Protein AF-A0A382HET6-F1 (afdb_monomer)

Foldseek 3Di:
DDVVVVVVVVVVVVVVPPPPPVPPPPPPPPPPPDPPDDCLLVVQQPADDDDPADAPPVGHGDAAEDEQAADADPVPAADPDDDHHPDDGPVSVVVQVSCCRHNPNRHYDYHYRNCVVVVVVVVVVVVVVCVVVVVPPD

Organism: NCBI:txid408172

Mean predic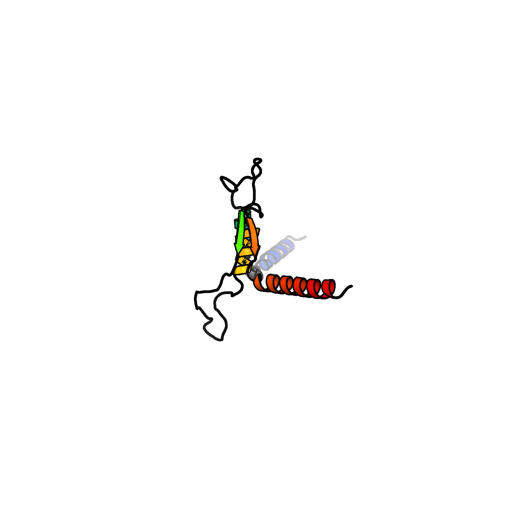ted aligned error: 14.79 Å

InterPro domains:
  IPR005534 Curli production assembly/transport component CsgG [PF03783] (49-132)

Sequence (138 aa):
MKMEYLAIALLSCLVGACSMNPKAELIQEYDMPFVQGTPTKTLLQEMPDLINTPTDGEGNPVKITVAVYKFPDVTGQRKQVGLSTAVSQGADVWVIQALMAVGKGSWFTVVERASLDNIVKERQLIRSTRAQYDATEP

Radius of gyration: 34.93 Å; Cα contacts (8 Å, |Δi|>4): 98; chains: 1; bounding box: 99×59×74 Å

pLDDT: mean 81.23, std 13.05, range [45.94, 95.5]

Structure (mmCIF, N/CA/C/O backbone):
data_AF-A0A382HET6-F1
#
_entry.id   AF-A0A382HET6-F1
#
loop_
_atom_site.group_PDB
_atom_site.id
_atom_site.type_symbol
_atom_site.label_atom_id
_atom_site.label_alt_id
_atom_site.label_comp_id
_atom_site.label_asym_id
_atom_site.label_entity_id
_atom_site.label_seq_id
_atom_site.pdbx_PDB_ins_code
_atom_site.Cartn_x
_atom_site.Cartn_y
_atom_site.Cartn_z
_atom_site.occupancy
_atom_site.B_iso_or_equiv
_atom_site.auth_seq_id
_atom_site.auth_comp_id
_atom_site.auth_asym_id
_atom_site.auth_atom_id
_atom_site.pdbx_PDB_model_num
ATOM 1 N N . MET A 1 1 ? 72.290 37.963 -27.617 1.00 56.44 1 MET A N 1
ATOM 2 C CA . MET A 1 1 ? 72.447 36.549 -27.205 1.00 56.44 1 MET A CA 1
ATOM 3 C C . MET A 1 1 ? 72.715 35.733 -28.460 1.00 56.44 1 MET A C 1
ATOM 5 O O . MET A 1 1 ? 71.984 35.910 -29.424 1.00 56.44 1 MET A O 1
ATOM 9 N N . LYS A 1 2 ? 73.822 34.979 -28.516 1.00 67.25 2 LYS A N 1
ATOM 10 C CA . LYS A 1 2 ? 74.281 34.291 -29.741 1.00 67.25 2 LYS A CA 1
ATOM 11 C C . LYS A 1 2 ? 73.245 33.244 -30.188 1.00 67.25 2 LYS A C 1
ATOM 13 O O . LYS A 1 2 ? 72.728 32.531 -29.333 1.00 67.25 2 LYS A O 1
ATOM 18 N N . MET A 1 3 ? 72.974 33.154 -31.498 1.00 72.38 3 MET A N 1
ATOM 19 C CA . MET A 1 3 ? 71.987 32.237 -32.114 1.00 72.38 3 MET A CA 1
ATOM 20 C C . MET A 1 3 ? 72.139 30.769 -31.682 1.00 72.38 3 MET A C 1
ATOM 22 O O . MET A 1 3 ? 71.165 30.024 -31.679 1.00 72.38 3 MET A O 1
ATOM 26 N N . GLU A 1 4 ? 73.327 30.364 -31.240 1.00 69.75 4 GLU A N 1
ATOM 27 C CA . GLU A 1 4 ? 73.591 29.004 -30.763 1.00 69.75 4 GLU A CA 1
ATOM 28 C C . GLU A 1 4 ? 72.895 28.677 -29.436 1.00 69.75 4 GLU A C 1
ATOM 30 O O . GLU A 1 4 ? 72.414 27.564 -29.253 1.00 69.75 4 GLU A O 1
ATOM 35 N N . TYR A 1 5 ? 72.721 29.655 -28.541 1.00 79.12 5 TYR A N 1
ATOM 36 C CA . TYR A 1 5 ? 71.950 29.447 -27.309 1.00 79.12 5 TYR A CA 1
ATOM 37 C C . TYR A 1 5 ? 70.451 29.307 -27.586 1.00 79.12 5 TYR A C 1
ATOM 39 O O . TYR A 1 5 ? 69.748 28.617 -26.852 1.00 79.12 5 TYR A O 1
ATOM 47 N N . LEU A 1 6 ? 69.97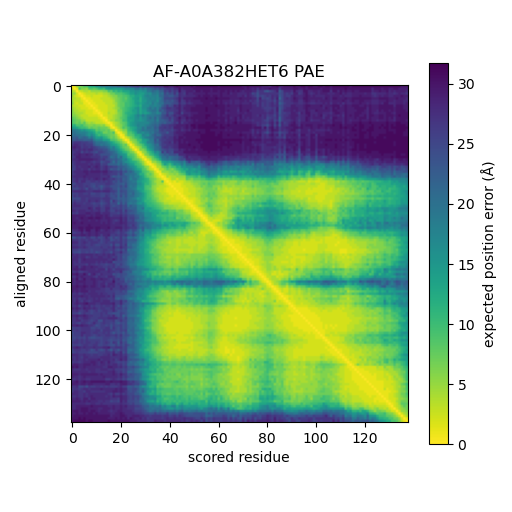1 29.928 -28.667 1.00 77.12 6 LEU A N 1
ATOM 48 C CA . LEU A 1 6 ? 68.581 29.830 -29.099 1.00 77.12 6 LEU A CA 1
ATOM 49 C C . LEU A 1 6 ? 68.306 28.454 -29.723 1.00 77.12 6 LEU A C 1
ATOM 51 O O . LEU A 1 6 ? 67.275 27.857 -29.437 1.00 77.12 6 LEU A O 1
ATOM 55 N N . ALA A 1 7 ? 69.266 27.901 -30.473 1.00 78.12 7 ALA A N 1
ATOM 56 C CA . ALA A 1 7 ? 69.195 26.535 -30.993 1.00 78.12 7 ALA A CA 1
ATOM 57 C C . ALA A 1 7 ? 69.233 25.475 -29.875 1.00 78.12 7 ALA A C 1
ATOM 59 O O . ALA A 1 7 ? 68.446 24.531 -29.898 1.00 78.12 7 ALA A O 1
ATOM 60 N N . ILE A 1 8 ? 70.088 25.655 -28.861 1.00 80.62 8 ILE A N 1
ATOM 61 C CA . ILE A 1 8 ? 70.180 24.739 -27.710 1.00 80.62 8 ILE A CA 1
ATOM 62 C C . ILE A 1 8 ? 68.895 24.776 -26.863 1.00 80.62 8 ILE A C 1
ATOM 64 O O . ILE A 1 8 ? 68.417 23.727 -26.434 1.00 80.62 8 ILE A O 1
ATOM 68 N N . ALA A 1 9 ? 68.295 25.956 -26.669 1.00 80.25 9 ALA A N 1
ATOM 69 C CA . ALA A 1 9 ? 67.025 26.102 -25.952 1.00 80.25 9 ALA A CA 1
ATOM 70 C C . ALA A 1 9 ? 65.830 25.488 -26.707 1.00 80.25 9 ALA A C 1
ATOM 72 O O . ALA A 1 9 ? 64.895 24.982 -26.094 1.00 80.25 9 ALA A O 1
ATOM 73 N N . LEU A 1 10 ? 65.857 25.507 -28.041 1.00 77.81 10 LEU A N 1
ATOM 74 C CA . LEU A 1 10 ? 64.794 24.935 -28.871 1.00 77.81 10 LEU A CA 1
ATOM 75 C C . LEU A 1 10 ? 64.925 23.404 -28.968 1.00 77.81 10 LEU A C 1
ATOM 77 O O . LEU A 1 10 ? 63.924 22.690 -28.923 1.00 77.81 10 LEU A O 1
ATOM 81 N N . LEU A 1 11 ? 66.160 22.890 -28.997 1.00 77.25 11 LEU A N 1
ATOM 82 C CA . LEU A 1 11 ? 66.457 21.456 -28.968 1.00 77.25 11 LEU A CA 1
ATOM 83 C C . LEU A 1 11 ? 66.088 20.811 -27.621 1.00 77.25 11 LEU A C 1
ATOM 85 O O . LEU A 1 11 ? 65.538 19.711 -27.608 1.00 77.25 11 LEU A O 1
ATOM 89 N N . SER A 1 12 ? 66.326 21.490 -26.492 1.00 74.88 12 SER A N 1
ATOM 90 C CA . SER A 1 12 ? 65.920 20.974 -25.174 1.00 74.88 12 SER A CA 1
ATOM 91 C C . SER A 1 12 ? 64.396 20.904 -25.020 1.00 74.88 12 SER A C 1
ATOM 93 O O . SER A 1 12 ? 63.881 19.975 -24.399 1.00 74.88 12 SER A O 1
ATOM 95 N N . CYS A 1 13 ? 63.670 21.828 -25.655 1.00 70.25 13 CYS A N 1
ATOM 96 C CA . CYS A 1 13 ? 62.208 21.847 -25.672 1.00 70.25 13 CYS A CA 1
ATOM 97 C C . CYS A 1 13 ? 61.619 20.698 -26.517 1.00 70.25 13 CYS A C 1
ATOM 99 O O . CYS A 1 13 ? 60.606 20.108 -26.150 1.00 70.25 13 CYS A O 1
ATOM 101 N N . LEU A 1 14 ? 62.288 20.322 -27.614 1.00 70.50 14 LEU A N 1
ATOM 102 C CA . LEU A 1 14 ? 61.867 19.221 -28.492 1.00 70.50 14 LEU A CA 1
ATOM 103 C C . LEU A 1 14 ? 62.097 17.829 -27.881 1.00 70.50 14 LEU A C 1
ATOM 105 O O . LEU A 1 14 ? 61.288 16.931 -28.099 1.00 70.50 14 LEU A O 1
ATOM 109 N N . VAL A 1 15 ? 63.160 17.635 -27.093 1.00 69.44 15 VAL A N 1
ATOM 110 C CA . VAL A 1 15 ? 63.453 16.333 -26.456 1.00 69.44 15 VAL A CA 1
ATOM 111 C C . VAL A 1 15 ? 62.583 16.089 -25.208 1.00 69.44 15 VAL A C 1
ATOM 113 O O . VAL A 1 15 ? 62.285 14.942 -24.884 1.00 69.44 15 VAL A O 1
ATOM 116 N N . GLY A 1 16 ? 62.095 17.147 -24.547 1.00 64.81 16 GLY A N 1
ATOM 117 C CA . GLY A 1 16 ? 61.173 17.049 -23.404 1.00 64.81 16 GLY A CA 1
ATOM 118 C C . GLY A 1 16 ? 59.726 16.668 -23.755 1.00 64.81 16 GLY A C 1
ATOM 119 O O . GLY A 1 16 ? 58.939 16.383 -22.856 1.00 64.81 16 GLY A O 1
ATOM 120 N N . ALA A 1 17 ? 59.358 16.638 -25.040 1.00 59.69 17 ALA A N 1
ATOM 121 C CA . ALA A 1 17 ? 57.977 16.417 -25.482 1.00 59.69 17 ALA A CA 1
ATOM 122 C C . ALA A 1 17 ? 57.560 14.932 -25.589 1.00 59.69 17 ALA A C 1
ATOM 124 O O . ALA A 1 17 ? 56.388 14.638 -25.820 1.00 59.69 17 ALA A O 1
ATOM 125 N N . CYS A 1 18 ? 58.479 13.979 -25.393 1.00 61.28 18 CYS A N 1
ATOM 126 C CA . CYS A 1 18 ? 58.219 12.543 -25.583 1.00 61.28 18 CYS A CA 1
ATOM 127 C C . CYS A 1 18 ? 57.825 11.765 -24.310 1.00 61.28 18 CYS A C 1
ATOM 129 O O . CYS A 1 18 ? 57.947 10.542 -24.293 1.00 61.28 18 CYS A O 1
ATOM 131 N N . SER A 1 19 ? 57.324 12.414 -23.251 1.00 52.72 19 SER A N 1
ATOM 132 C CA . SER A 1 19 ? 56.769 11.703 -22.081 1.00 52.72 19 SER A CA 1
ATOM 133 C C . SER A 1 19 ? 55.306 12.039 -21.777 1.00 52.72 19 SER A C 1
ATOM 135 O O . SER A 1 19 ? 54.901 12.062 -20.614 1.00 52.72 19 SER A O 1
ATOM 137 N N . MET A 1 20 ? 54.482 12.258 -22.804 1.00 56.91 20 MET A N 1
ATOM 138 C CA . MET A 1 20 ? 53.040 12.061 -22.651 1.00 56.91 20 MET A CA 1
ATOM 139 C C . MET A 1 20 ? 52.770 10.554 -22.706 1.00 56.91 20 MET A C 1
ATOM 141 O O . MET A 1 20 ? 52.769 9.954 -23.776 1.00 56.91 20 MET A O 1
ATOM 145 N N . ASN A 1 21 ? 52.563 9.932 -21.546 1.00 56.50 21 ASN A N 1
ATOM 146 C CA . ASN A 1 21 ? 51.885 8.641 -21.466 1.00 56.50 21 ASN A CA 1
ATOM 147 C C . ASN A 1 21 ? 50.375 8.912 -21.577 1.00 56.50 21 ASN A C 1
ATOM 149 O O . ASN A 1 21 ? 49.802 9.413 -20.608 1.00 56.50 21 ASN A O 1
ATOM 153 N N . PRO A 1 22 ? 49.682 8.573 -22.680 1.00 54.50 22 PRO A N 1
ATOM 154 C CA . PRO A 1 22 ? 48.225 8.694 -22.763 1.00 54.50 22 PRO A CA 1
ATOM 155 C C . PRO A 1 22 ? 47.527 7.533 -22.027 1.00 54.50 22 PRO A C 1
ATOM 157 O O . PRO A 1 22 ? 46.670 6.851 -22.580 1.00 54.50 22 PRO A O 1
ATOM 160 N N . LYS A 1 23 ? 47.938 7.238 -20.786 1.00 45.94 23 LYS A N 1
ATOM 161 C CA . LYS A 1 23 ? 47.363 6.161 -19.958 1.00 45.94 23 LYS A CA 1
ATOM 162 C C . LYS A 1 23 ? 47.141 6.563 -18.498 1.00 45.94 23 LYS A C 1
ATOM 164 O O . LYS A 1 23 ? 47.199 5.720 -17.611 1.00 45.94 23 LYS A O 1
ATOM 169 N N . ALA A 1 24 ? 46.852 7.836 -18.248 1.00 47.91 24 ALA A N 1
ATOM 170 C CA . ALA A 1 24 ? 46.350 8.296 -16.950 1.00 47.91 24 ALA A CA 1
ATOM 171 C C . ALA A 1 24 ? 44.877 8.748 -17.003 1.00 47.91 24 ALA A C 1
ATOM 173 O O . ALA A 1 24 ? 44.414 9.411 -16.087 1.00 47.91 24 ALA A O 1
ATOM 174 N N . GLU A 1 25 ? 44.133 8.363 -18.046 1.00 49.22 25 GLU A N 1
ATOM 175 C CA . GLU A 1 25 ? 42.682 8.600 -18.168 1.00 49.22 25 GLU A CA 1
ATOM 176 C C . GLU A 1 25 ? 41.917 7.282 -18.402 1.00 49.22 25 GLU A C 1
ATOM 178 O O . GLU A 1 25 ? 40.900 7.222 -19.078 1.00 49.22 25 GLU A O 1
ATOM 183 N N . LEU A 1 26 ? 42.442 6.180 -17.855 1.00 46.06 26 LEU A N 1
ATOM 184 C CA . LEU A 1 26 ? 41.721 4.908 -17.723 1.00 46.06 26 LEU A CA 1
ATOM 185 C C . LEU A 1 26 ? 41.571 4.505 -16.253 1.00 46.06 26 LEU A C 1
ATOM 187 O O . LEU A 1 26 ? 41.433 3.325 -15.940 1.00 46.06 26 LEU A O 1
ATOM 191 N N . ILE A 1 27 ? 41.548 5.477 -15.337 1.00 48.75 27 ILE A N 1
ATOM 192 C CA . ILE A 1 27 ? 40.735 5.285 -14.138 1.00 48.75 27 ILE A CA 1
ATOM 193 C C . ILE A 1 27 ? 39.322 5.572 -14.618 1.00 48.75 27 ILE A C 1
ATOM 195 O O . ILE A 1 27 ? 38.835 6.694 -14.545 1.00 48.75 27 ILE A O 1
ATOM 199 N N . GLN A 1 28 ? 38.748 4.538 -15.234 1.00 52.47 28 GLN A N 1
ATOM 200 C CA . GLN A 1 28 ? 37.320 4.342 -15.376 1.00 52.47 28 GLN A CA 1
ATOM 201 C C . GLN A 1 28 ? 36.686 4.957 -14.134 1.00 52.47 28 GLN A C 1
ATOM 203 O O . GLN A 1 28 ? 37.015 4.520 -13.028 1.00 52.47 28 GLN A O 1
ATOM 208 N N . GLU A 1 29 ? 35.915 6.030 -14.319 1.00 54.41 29 GLU A N 1
ATOM 209 C CA . GLU A 1 29 ? 35.106 6.627 -13.269 1.00 54.41 29 GLU A CA 1
ATOM 210 C C . GLU A 1 29 ? 34.351 5.461 -12.642 1.00 54.41 29 GLU A C 1
ATOM 212 O O . GLU A 1 29 ? 33.445 4.879 -13.243 1.00 54.41 29 GLU A O 1
ATOM 217 N N . TYR A 1 30 ? 34.863 4.994 -11.502 1.00 56.66 30 TYR A N 1
ATOM 218 C CA . TYR A 1 30 ? 34.214 4.006 -10.671 1.00 56.66 30 TYR A CA 1
ATOM 219 C C . TYR A 1 30 ? 33.060 4.803 -10.091 1.00 56.66 30 TYR A C 1
ATOM 221 O O . TYR A 1 30 ? 33.158 5.349 -8.993 1.00 56.66 30 TYR A O 1
ATOM 229 N N . ASP A 1 31 ? 32.012 4.968 -10.899 1.00 62.66 31 ASP A N 1
ATOM 230 C CA . ASP A 1 31 ? 30.731 5.430 -10.423 1.00 62.66 31 ASP A CA 1
ATOM 231 C C . ASP A 1 31 ? 30.403 4.441 -9.314 1.00 62.66 31 ASP A C 1
ATOM 233 O O . ASP A 1 31 ? 30.302 3.225 -9.543 1.00 62.66 31 ASP A O 1
ATOM 237 N N . MET A 1 32 ? 30.475 4.929 -8.073 1.00 67.31 32 MET A N 1
ATOM 238 C CA . MET A 1 32 ? 30.281 4.091 -6.898 1.00 67.31 32 MET A CA 1
ATOM 239 C C . MET A 1 32 ? 28.998 3.307 -7.136 1.00 67.31 32 MET A C 1
ATOM 241 O O . MET A 1 32 ? 28.073 3.904 -7.681 1.00 67.31 32 MET A O 1
ATOM 245 N N . PRO A 1 33 ? 28.915 2.011 -6.777 1.00 65.06 33 PRO A N 1
ATOM 246 C CA . PRO A 1 33 ? 27.728 1.213 -7.054 1.00 65.06 33 PRO A CA 1
ATOM 247 C C . PRO A 1 33 ? 26.499 1.949 -6.519 1.00 65.06 33 PRO A C 1
ATOM 249 O O . PRO A 1 33 ? 26.232 1.953 -5.316 1.00 65.06 33 PRO A O 1
ATOM 252 N N . PHE A 1 34 ? 25.796 2.639 -7.414 1.00 71.00 34 PHE A N 1
ATOM 253 C CA . PHE A 1 34 ? 24.671 3.463 -7.045 1.00 71.00 34 PHE A CA 1
ATOM 254 C C . PHE A 1 34 ? 23.457 2.561 -7.118 1.00 71.00 34 PHE A C 1
ATOM 256 O O . PHE A 1 34 ? 23.292 1.747 -8.031 1.00 71.00 34 PHE A O 1
ATOM 263 N N . VAL A 1 35 ? 22.602 2.666 -6.111 1.00 71.69 35 VAL A N 1
ATOM 264 C CA . VAL A 1 35 ? 21.326 1.971 -6.147 1.00 71.69 35 VAL A CA 1
ATOM 265 C C . VAL A 1 35 ? 20.487 2.685 -7.197 1.00 71.69 35 VAL A C 1
ATOM 267 O O . VAL A 1 35 ? 19.942 3.759 -6.940 1.00 71.69 35 VAL A O 1
ATOM 270 N N . GLN A 1 36 ? 20.413 2.112 -8.398 1.00 72.19 36 GLN A N 1
ATOM 271 C CA . GLN A 1 36 ? 19.509 2.596 -9.428 1.00 72.19 36 GLN A CA 1
ATOM 272 C C . GLN A 1 36 ? 18.080 2.353 -8.945 1.00 72.19 36 GLN A C 1
ATOM 274 O O . GLN A 1 36 ? 17.574 1.231 -8.957 1.00 72.19 36 GLN A O 1
ATOM 279 N N . GLY A 1 37 ? 17.450 3.413 -8.439 1.00 71.75 37 GLY A N 1
ATOM 280 C CA . GLY A 1 37 ? 16.043 3.380 -8.072 1.00 71.75 37 GLY A CA 1
ATOM 281 C C . GLY A 1 37 ? 15.201 2.989 -9.283 1.00 71.75 37 GLY A C 1
ATOM 282 O O . GLY A 1 37 ? 15.509 3.360 -10.417 1.00 71.75 37 GLY A O 1
ATOM 283 N N . THR A 1 38 ? 14.129 2.233 -9.059 1.00 81.88 38 THR A N 1
ATOM 284 C CA . THR A 1 38 ? 13.198 1.935 -10.144 1.00 81.88 38 THR A CA 1
ATOM 285 C C . THR A 1 38 ? 12.417 3.205 -10.511 1.00 81.88 38 THR A C 1
ATOM 287 O O . THR A 1 38 ? 12.013 3.959 -9.619 1.00 81.88 38 THR A O 1
ATOM 290 N N . PRO A 1 39 ? 12.116 3.442 -11.801 1.00 87.50 39 PRO A N 1
ATOM 291 C CA . PRO A 1 39 ? 11.275 4.569 -12.215 1.00 87.50 39 PRO A CA 1
ATOM 292 C C . PRO A 1 39 ? 9.806 4.378 -11.800 1.00 87.50 39 PRO A C 1
ATOM 294 O O . PRO A 1 39 ? 8.955 5.208 -12.086 1.00 87.50 39 PRO A O 1
ATOM 297 N N . THR A 1 40 ? 9.466 3.284 -11.113 1.00 87.19 40 THR A N 1
ATOM 298 C CA . THR A 1 40 ? 8.091 2.925 -10.755 1.00 87.19 40 THR A CA 1
ATOM 299 C C . THR A 1 40 ? 7.358 4.065 -10.052 1.00 87.19 40 THR A C 1
ATOM 301 O O . THR A 1 40 ? 6.205 4.329 -10.365 1.00 87.19 40 THR A O 1
ATOM 304 N N . LYS A 1 41 ? 8.015 4.789 -9.139 1.00 86.12 41 LYS A N 1
ATOM 305 C CA . LYS A 1 41 ? 7.367 5.892 -8.418 1.00 86.12 41 LYS A CA 1
ATOM 306 C C . LYS A 1 41 ? 7.003 7.063 -9.334 1.00 86.12 41 LYS A C 1
ATOM 308 O O . LYS A 1 41 ? 5.914 7.609 -9.179 1.00 86.12 41 LYS A O 1
ATOM 313 N N . THR A 1 42 ? 7.882 7.440 -10.263 1.00 89.62 42 THR A N 1
ATOM 314 C CA . THR A 1 42 ? 7.612 8.540 -11.203 1.00 89.62 42 THR A CA 1
ATOM 315 C C . THR A 1 42 ? 6.508 8.138 -12.172 1.00 89.62 42 THR A C 1
ATOM 317 O O . THR A 1 42 ? 5.530 8.863 -12.310 1.00 89.62 42 THR A O 1
ATOM 320 N N . LEU A 1 43 ? 6.572 6.914 -12.704 1.00 91.44 43 LEU A N 1
ATOM 321 C CA . LEU A 1 43 ? 5.545 6.369 -13.594 1.00 91.44 43 LEU A CA 1
ATOM 322 C C . LEU A 1 43 ? 4.157 6.324 -12.943 1.00 91.44 43 LEU A C 1
ATOM 324 O O . LEU A 1 43 ? 3.165 6.638 -13.591 1.00 91.44 43 LEU A O 1
ATOM 328 N N . LEU A 1 44 ? 4.063 5.965 -11.658 1.00 91.81 44 LEU A N 1
ATOM 329 C CA . LEU A 1 44 ? 2.780 5.970 -10.944 1.00 91.81 44 LEU A CA 1
ATOM 330 C C . LEU A 1 44 ? 2.228 7.393 -10.776 1.00 91.81 44 LEU A C 1
ATOM 332 O O . LEU A 1 44 ? 1.021 7.602 -10.881 1.00 91.81 44 LEU A O 1
ATOM 336 N N . GLN A 1 45 ? 3.091 8.379 -10.532 1.00 90.00 45 GLN A N 1
ATOM 337 C CA . GLN A 1 45 ? 2.680 9.777 -10.378 1.00 90.00 45 GLN A CA 1
ATOM 338 C C . GLN A 1 45 ? 2.281 10.438 -11.702 1.00 90.00 45 GLN A C 1
ATOM 340 O O . GLN A 1 45 ? 1.470 11.362 -11.686 1.00 90.00 45 GLN A O 1
ATOM 345 N N . GLU A 1 46 ? 2.846 9.971 -12.813 1.00 92.62 46 GLU A N 1
ATOM 346 C CA . GLU A 1 46 ? 2.599 10.455 -14.177 1.00 92.62 46 GLU A CA 1
ATOM 347 C C . GLU A 1 46 ? 1.408 9.765 -14.862 1.00 92.62 46 GLU A C 1
ATOM 349 O O . GLU A 1 46 ? 1.124 10.034 -16.028 1.00 92.62 46 GLU A O 1
ATOM 354 N N . MET A 1 47 ? 0.693 8.890 -14.147 1.00 90.69 47 MET A N 1
ATOM 355 C CA . MET A 1 47 ? -0.542 8.285 -14.643 1.00 90.69 47 MET A CA 1
ATOM 356 C C . MET A 1 47 ? -1.557 9.374 -15.037 1.00 90.69 47 MET A C 1
ATOM 358 O O . MET A 1 47 ? -1.732 10.332 -14.277 1.00 90.69 47 MET A O 1
ATOM 362 N N . PRO A 1 48 ? -2.233 9.233 -16.195 1.00 90.94 48 PRO A N 1
ATOM 363 C CA . PRO A 1 48 ? -3.227 10.201 -16.652 1.00 90.94 48 PRO A CA 1
ATOM 364 C C . PRO A 1 48 ? -4.412 10.281 -15.687 1.00 90.94 48 PRO A C 1
ATOM 366 O O . PRO A 1 48 ? -4.630 9.387 -14.878 1.00 90.94 48 PRO A O 1
ATOM 369 N N . ASP A 1 49 ? -5.221 11.328 -15.775 1.00 86.56 49 ASP A N 1
ATOM 370 C CA . ASP A 1 49 ? -6.405 11.417 -14.924 1.00 86.56 49 ASP A CA 1
ATOM 371 C C . ASP A 1 49 ? -7.455 10.358 -15.294 1.00 86.56 49 ASP A C 1
ATOM 373 O O . ASP A 1 49 ? -7.561 9.899 -16.436 1.00 86.56 49 ASP A O 1
ATOM 377 N N . LEU A 1 50 ? -8.243 9.958 -14.296 1.00 84.25 50 LEU A N 1
ATOM 378 C CA . LEU A 1 50 ? -9.327 9.002 -14.478 1.00 84.25 50 LEU A CA 1
ATOM 379 C C . LEU A 1 50 ? -10.410 9.588 -15.391 1.00 84.25 50 LEU A C 1
ATOM 381 O O . LEU A 1 50 ? -10.912 10.688 -15.167 1.00 84.25 50 LEU A O 1
ATOM 385 N N . ILE A 1 51 ? -10.829 8.804 -16.380 1.00 83.44 51 ILE A N 1
ATOM 386 C CA . ILE A 1 51 ? -12.048 9.083 -17.139 1.00 83.44 51 ILE A CA 1
ATOM 387 C C . ILE A 1 51 ? -13.266 8.621 -16.333 1.00 83.44 51 ILE A C 1
ATOM 389 O O . ILE A 1 51 ? -13.222 7.568 -15.698 1.00 83.44 51 ILE A O 1
ATOM 393 N N . ASN A 1 52 ? -14.364 9.381 -16.381 1.00 81.94 52 ASN A N 1
ATOM 394 C CA . ASN A 1 52 ? -15.608 9.069 -15.663 1.00 81.94 52 ASN A CA 1
ATOM 395 C C . ASN A 1 52 ? -15.391 8.836 -14.158 1.00 81.94 52 ASN A C 1
ATOM 397 O O . ASN A 1 52 ? -15.808 7.811 -13.611 1.00 81.94 52 ASN A O 1
ATOM 401 N N . THR A 1 53 ? -14.707 9.768 -13.489 1.00 81.38 53 THR A N 1
ATOM 402 C CA . THR A 1 53 ? -14.518 9.691 -12.039 1.00 81.38 53 THR A CA 1
ATOM 403 C C . THR A 1 53 ? -15.864 9.574 -11.326 1.00 81.38 53 THR A C 1
ATOM 405 O O . THR A 1 53 ? -16.816 10.283 -11.675 1.00 81.38 53 THR A O 1
ATOM 408 N N . PRO A 1 54 ? -15.976 8.689 -10.318 1.00 81.62 54 PRO A N 1
ATOM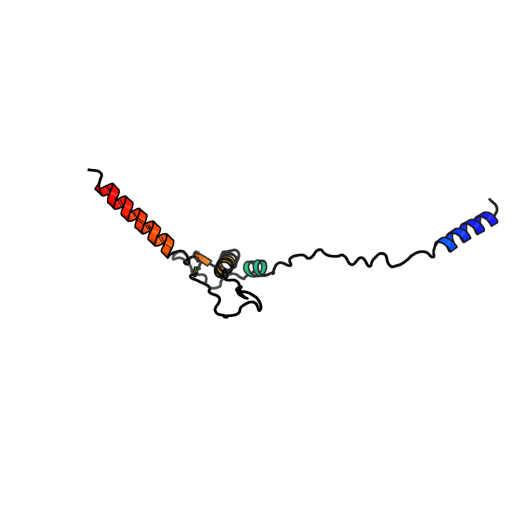 409 C CA . PRO A 1 54 ? -17.169 8.654 -9.499 1.00 81.62 54 PRO A CA 1
ATOM 410 C C . PRO A 1 54 ? -17.339 10.031 -8.881 1.00 81.62 54 PRO A C 1
ATOM 412 O O . PRO A 1 54 ? -16.399 10.622 -8.358 1.00 81.62 54 PRO A O 1
ATOM 415 N N . THR A 1 55 ? -18.538 10.556 -9.031 1.00 83.25 55 THR A N 1
ATOM 416 C CA . THR A 1 55 ? -18.882 11.906 -8.629 1.00 83.25 55 THR A CA 1
ATOM 417 C C . THR A 1 55 ? -19.848 11.801 -7.457 1.00 83.25 55 THR A C 1
ATOM 419 O O . THR A 1 55 ? -20.632 10.848 -7.392 1.00 83.25 55 THR A O 1
ATOM 422 N N . ASP A 1 56 ? -19.775 12.718 -6.499 1.00 83.06 56 ASP A N 1
ATOM 423 C CA . ASP A 1 56 ? -20.818 12.819 -5.483 1.00 83.06 56 ASP A CA 1
ATOM 424 C C . ASP A 1 56 ? -22.144 13.295 -6.113 1.00 83.06 56 ASP A C 1
ATOM 426 O O . ASP A 1 56 ? -22.229 13.588 -7.309 1.00 83.06 56 ASP A O 1
ATOM 430 N N . GLY A 1 57 ? -23.208 13.363 -5.312 1.00 77.38 57 GLY A N 1
ATOM 431 C CA . GLY A 1 57 ? -24.510 13.851 -5.779 1.00 77.38 57 GLY A CA 1
ATOM 432 C C . GLY A 1 57 ? -24.515 15.316 -6.245 1.00 77.38 57 GLY A C 1
ATOM 433 O O . GLY A 1 57 ? -25.532 15.763 -6.768 1.00 77.38 57 GLY A O 1
ATOM 434 N N . GLU A 1 58 ? -23.413 16.050 -6.068 1.00 82.50 58 GLU A N 1
ATOM 435 C CA . GLU A 1 58 ? -23.278 17.482 -6.347 1.00 82.50 58 GLU A CA 1
ATOM 436 C C . GLU A 1 58 ? -22.349 17.789 -7.533 1.00 82.50 58 GLU A C 1
ATOM 438 O O . GLU A 1 58 ? -22.269 18.939 -7.959 1.00 82.50 58 GLU A O 1
ATOM 443 N N . GLY A 1 59 ? -21.681 16.787 -8.111 1.00 78.94 59 GLY A N 1
ATOM 444 C CA . GLY A 1 59 ? -20.786 17.001 -9.251 1.00 78.94 59 GLY A CA 1
ATOM 445 C C . GLY A 1 59 ? -19.290 17.000 -8.909 1.00 78.94 59 GLY A C 1
ATOM 446 O O . GLY A 1 59 ? -18.470 17.171 -9.813 1.00 78.94 59 GLY A O 1
ATOM 447 N N . ASN A 1 60 ? -18.901 16.771 -7.650 1.00 82.12 60 ASN A N 1
ATOM 448 C CA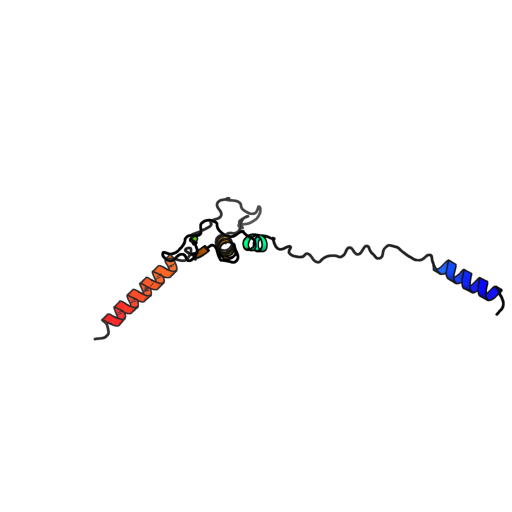 . ASN A 1 60 ? -17.497 16.767 -7.238 1.00 82.12 60 ASN A CA 1
ATOM 449 C C . ASN A 1 60 ? -16.848 15.381 -7.409 1.00 82.12 60 ASN A C 1
ATOM 451 O O . ASN A 1 60 ? -17.435 14.374 -7.001 1.00 82.12 60 ASN A O 1
ATOM 455 N N . PRO A 1 61 ? -15.615 15.293 -7.945 1.00 81.75 61 PRO A N 1
ATOM 456 C CA . PRO A 1 61 ? -14.893 14.028 -8.059 1.00 81.75 61 PRO A CA 1
ATOM 457 C C . PRO A 1 61 ? -14.601 13.398 -6.691 1.00 81.75 61 PRO A C 1
ATOM 459 O O . PRO A 1 61 ? -14.043 14.036 -5.797 1.00 81.75 61 PRO A O 1
ATOM 462 N N . VAL A 1 62 ? -14.907 12.110 -6.553 1.00 87.69 62 VAL A N 1
ATOM 463 C CA . VAL A 1 62 ? -14.673 11.310 -5.348 1.00 87.69 62 VAL A CA 1
ATOM 464 C C . VAL A 1 62 ? -13.617 10.246 -5.632 1.00 87.69 62 VAL A C 1
ATOM 466 O O . VAL A 1 62 ? -13.588 9.623 -6.692 1.00 87.69 62 VAL A O 1
ATOM 469 N N . LYS A 1 63 ? -12.738 10.009 -4.655 1.00 89.44 63 LYS A N 1
ATOM 470 C CA . LYS A 1 63 ? -11.731 8.945 -4.734 1.00 89.44 63 LYS A CA 1
ATOM 471 C C . LYS A 1 63 ? -12.376 7.570 -4.585 1.00 89.44 63 LYS A C 1
ATOM 473 O O . LYS A 1 63 ? -13.225 7.355 -3.719 1.00 89.44 63 LYS A O 1
ATOM 478 N N . ILE A 1 64 ? -11.904 6.602 -5.363 1.00 90.44 64 ILE A N 1
ATOM 479 C CA . ILE A 1 64 ? -12.373 5.216 -5.288 1.00 90.44 64 ILE A CA 1
ATOM 480 C C . ILE A 1 64 ? -11.821 4.575 -4.008 1.00 90.44 64 ILE A C 1
ATOM 482 O O . ILE A 1 64 ? -10.613 4.564 -3.777 1.00 90.44 64 ILE A O 1
ATOM 486 N N . THR A 1 65 ? -12.689 4.026 -3.157 1.00 92.12 65 THR A N 1
ATOM 487 C CA . THR A 1 65 ? -12.241 3.349 -1.929 1.00 92.12 65 THR A CA 1
ATOM 488 C C . THR A 1 65 ? -11.835 1.909 -2.224 1.00 92.12 65 THR A C 1
ATOM 490 O O . THR A 1 65 ? -12.641 1.130 -2.729 1.00 92.12 65 THR A O 1
ATOM 493 N N . VAL A 1 66 ? -10.601 1.538 -1.875 1.00 92.75 66 VAL A N 1
ATOM 494 C CA . VAL A 1 66 ? -10.045 0.196 -2.108 1.00 92.75 66 VAL A CA 1
ATOM 495 C C . VAL A 1 66 ? -9.567 -0.398 -0.789 1.00 92.75 66 VAL A C 1
ATOM 497 O O . VAL A 1 66 ? -8.837 0.245 -0.037 1.00 92.75 66 VAL A O 1
ATOM 500 N N . ALA A 1 67 ? -9.963 -1.640 -0.514 1.00 93.44 67 ALA A N 1
ATOM 501 C CA . ALA A 1 67 ? -9.531 -2.380 0.666 1.00 93.44 67 ALA A CA 1
ATOM 502 C C . ALA A 1 67 ? -8.461 -3.415 0.295 1.00 93.44 67 ALA A C 1
ATOM 504 O O . ALA A 1 67 ? -8.722 -4.319 -0.499 1.00 93.44 67 ALA A O 1
ATOM 505 N N . VAL A 1 68 ? -7.276 -3.313 0.900 1.00 92.50 68 VAL A N 1
ATOM 506 C CA . VAL A 1 68 ? -6.187 -4.284 0.718 1.00 92.50 68 VAL A CA 1
ATOM 507 C C . VAL A 1 68 ? -6.157 -5.230 1.917 1.00 92.50 68 VAL A C 1
ATOM 509 O O . VAL A 1 68 ? -5.947 -4.794 3.047 1.00 92.50 68 VAL A O 1
ATOM 512 N N . TYR A 1 69 ? -6.394 -6.523 1.674 1.00 91.38 69 TYR A N 1
ATOM 513 C CA . TYR A 1 69 ? -6.448 -7.551 2.723 1.00 91.38 69 TYR A CA 1
ATOM 514 C C . TYR A 1 69 ? -5.096 -8.205 2.979 1.00 91.38 69 TYR A C 1
ATOM 516 O O . TYR A 1 69 ? -4.537 -8.064 4.059 1.00 91.38 69 TYR A O 1
ATOM 524 N N . LYS A 1 70 ? -4.603 -8.963 1.998 1.00 89.75 70 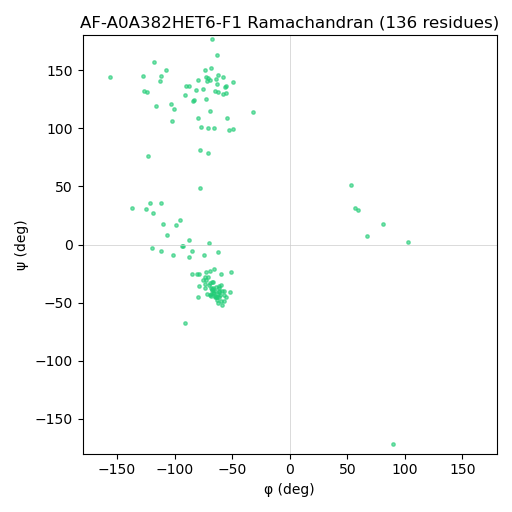LYS A N 1
ATOM 525 C CA . LYS A 1 70 ? -3.327 -9.674 2.063 1.00 89.75 70 LYS A CA 1
ATOM 526 C C . LYS A 1 70 ? -2.803 -9.926 0.656 1.00 89.75 70 LYS A C 1
ATOM 528 O O . LYS A 1 70 ? -3.590 -10.225 -0.241 1.00 89.75 70 LYS A O 1
ATOM 533 N N . PHE A 1 71 ? -1.487 -9.862 0.497 1.00 89.69 71 PHE A N 1
ATOM 534 C CA . PHE A 1 71 ? -0.778 -10.236 -0.728 1.00 89.69 71 PHE A CA 1
ATOM 535 C C . PHE A 1 71 ? 0.269 -11.310 -0.400 1.00 89.69 71 PHE A C 1
ATOM 537 O O . PHE A 1 71 ? 1.451 -10.995 -0.270 1.00 89.69 71 PHE A O 1
ATOM 544 N N . PRO A 1 72 ? -0.156 -12.571 -0.189 1.00 89.12 72 PRO A N 1
ATOM 545 C CA . PRO A 1 72 ? 0.770 -13.652 0.111 1.00 89.12 72 PRO A CA 1
ATOM 546 C C . PRO A 1 72 ? 1.565 -14.044 -1.135 1.00 89.12 72 PRO A C 1
ATOM 548 O O . PRO A 1 72 ? 1.029 -14.085 -2.244 1.00 89.12 72 PRO A O 1
ATOM 551 N N . ASP A 1 73 ? 2.829 -14.404 -0.937 1.00 89.94 73 ASP A N 1
ATOM 552 C CA . ASP A 1 73 ? 3.606 -15.083 -1.966 1.00 89.94 73 ASP A CA 1
ATOM 553 C C . ASP A 1 73 ? 3.066 -16.507 -2.169 1.00 89.94 73 ASP A C 1
ATOM 555 O O . ASP A 1 73 ? 3.128 -17.352 -1.275 1.00 89.94 73 ASP A O 1
ATOM 559 N N . VAL A 1 74 ? 2.529 -16.766 -3.361 1.00 89.88 74 VAL A N 1
ATOM 560 C CA . VAL A 1 74 ? 2.003 -18.077 -3.777 1.00 89.88 74 VAL A CA 1
ATOM 561 C C . VAL A 1 74 ? 2.914 -18.785 -4.784 1.00 89.88 74 VAL A C 1
ATOM 563 O O . VAL A 1 74 ? 2.537 -19.815 -5.334 1.00 89.88 74 VAL A O 1
ATOM 566 N N . THR A 1 75 ? 4.118 -18.260 -5.039 1.00 89.44 75 THR A N 1
ATOM 567 C CA . THR A 1 75 ? 5.061 -18.847 -6.009 1.00 89.44 75 THR A CA 1
ATOM 568 C C . THR A 1 75 ? 5.699 -20.143 -5.508 1.00 89.44 75 THR A C 1
ATOM 570 O O . THR A 1 75 ? 6.182 -20.950 -6.304 1.00 89.44 75 THR A O 1
ATOM 573 N N . GLY A 1 76 ? 5.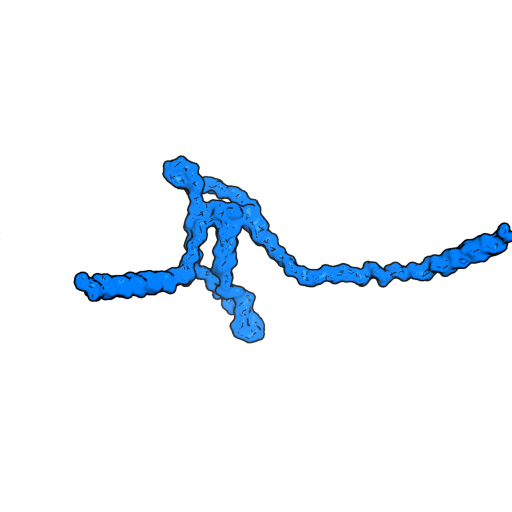743 -20.333 -4.184 1.00 85.00 76 GLY A N 1
ATOM 574 C CA . GLY A 1 76 ? 6.400 -21.470 -3.537 1.00 85.00 76 GLY A CA 1
ATOM 575 C C . GLY A 1 76 ? 7.926 -21.480 -3.691 1.00 85.00 76 GLY A C 1
ATOM 576 O O . GLY A 1 76 ? 8.572 -22.455 -3.307 1.00 85.00 76 GLY A O 1
ATOM 577 N N . GLN A 1 77 ? 8.517 -20.418 -4.247 1.00 87.56 77 GLN A N 1
ATOM 578 C CA . GLN A 1 77 ? 9.943 -20.365 -4.545 1.00 87.56 77 GLN A CA 1
ATOM 579 C C . GLN A 1 77 ? 10.759 -20.001 -3.301 1.00 87.56 77 GLN A C 1
ATOM 581 O O . GLN A 1 77 ? 10.487 -19.033 -2.585 1.00 87.56 77 GLN A O 1
ATOM 586 N N . ARG A 1 78 ? 11.826 -20.762 -3.062 1.00 86.31 78 ARG A N 1
ATOM 587 C CA . ARG A 1 78 ? 12.786 -20.524 -1.976 1.00 86.31 78 ARG A CA 1
ATOM 588 C C . ARG A 1 78 ? 14.163 -20.250 -2.554 1.00 86.31 78 ARG A C 1
ATOM 590 O O . ARG A 1 78 ? 14.464 -20.647 -3.678 1.00 86.31 78 ARG A O 1
ATOM 597 N N . LYS A 1 79 ? 15.016 -19.576 -1.782 1.00 88.50 79 LYS A N 1
ATOM 598 C CA . LYS A 1 79 ? 16.439 -19.511 -2.129 1.00 88.50 79 LYS A CA 1
ATOM 599 C C . LYS A 1 79 ? 17.033 -20.921 -2.097 1.00 88.50 79 LYS A C 1
ATOM 601 O O . LYS A 1 79 ? 16.634 -21.742 -1.277 1.00 88.50 79 LYS A O 1
ATOM 606 N N . GLN A 1 80 ? 17.997 -21.179 -2.983 1.00 82.75 80 GLN A N 1
ATOM 607 C CA . GLN A 1 80 ? 18.616 -22.503 -3.144 1.00 82.75 80 GLN A CA 1
ATOM 608 C C . GLN A 1 80 ? 19.307 -23.017 -1.870 1.00 82.75 80 GLN A C 1
ATOM 610 O O . GLN A 1 80 ? 19.432 -24.224 -1.692 1.00 82.75 80 GLN A O 1
ATOM 615 N N . VAL A 1 81 ? 19.735 -22.119 -0.978 1.00 85.19 81 VAL A N 1
ATOM 616 C CA . VAL A 1 81 ? 20.341 -22.467 0.310 1.00 85.19 81 VAL A CA 1
ATOM 617 C C . VAL A 1 81 ? 19.614 -21.756 1.452 1.00 85.19 81 VAL A C 1
ATOM 619 O O . VAL A 1 81 ? 19.378 -20.548 1.405 1.00 85.19 81 VAL A O 1
ATOM 622 N N . GLY A 1 82 ? 19.270 -22.515 2.494 1.00 83.81 82 GLY A N 1
ATOM 623 C CA . GLY A 1 82 ? 18.624 -22.011 3.707 1.00 83.81 82 GLY A CA 1
ATOM 624 C C . GLY A 1 82 ? 17.093 -21.997 3.668 1.00 83.81 82 GLY A C 1
ATOM 625 O O . GLY A 1 82 ? 16.451 -22.548 2.778 1.00 83.81 82 GLY A O 1
ATOM 626 N N . LEU A 1 83 ? 16.497 -21.379 4.693 1.00 83.38 83 LEU A N 1
ATOM 627 C CA . LEU A 1 83 ? 15.042 -21.328 4.867 1.00 83.38 83 LEU A CA 1
ATOM 628 C C . LEU A 1 83 ? 14.386 -20.079 4.251 1.00 83.38 83 LEU A C 1
ATOM 630 O O . LEU A 1 83 ? 13.162 -19.955 4.303 1.00 83.38 83 LEU A O 1
ATOM 634 N N . SER A 1 84 ? 15.161 -19.173 3.656 1.00 86.44 84 SER A N 1
ATOM 635 C CA . SER A 1 84 ? 14.658 -17.916 3.096 1.00 86.44 84 SER A CA 1
ATOM 636 C C . SER A 1 84 ? 13.804 -18.123 1.842 1.00 86.44 84 SER A C 1
ATOM 638 O O . SER A 1 84 ? 14.113 -18.950 0.980 1.00 86.44 84 SER A O 1
ATOM 640 N N . THR A 1 85 ? 12.744 -17.329 1.715 1.00 86.44 85 THR A N 1
ATOM 641 C CA . THR A 1 85 ? 11.916 -17.263 0.505 1.00 86.44 85 THR A CA 1
ATOM 642 C C . THR A 1 85 ? 12.654 -16.513 -0.604 1.00 86.44 85 THR A C 1
ATOM 644 O O . THR A 1 85 ? 13.504 -15.659 -0.336 1.00 86.44 85 THR A O 1
ATOM 647 N N . ALA A 1 86 ? 12.373 -16.863 -1.861 1.00 86.88 86 ALA A N 1
ATOM 648 C CA . ALA A 1 86 ? 12.935 -16.154 -3.012 1.00 86.88 86 ALA A CA 1
ATOM 649 C C . ALA A 1 86 ? 12.241 -14.800 -3.235 1.00 86.88 86 ALA A C 1
ATOM 651 O O . ALA A 1 86 ? 12.877 -13.848 -3.682 1.00 86.88 86 ALA A O 1
ATOM 652 N N . VAL A 1 87 ? 10.956 -14.717 -2.883 1.00 86.12 87 VAL A N 1
ATOM 653 C CA . VAL A 1 87 ? 10.123 -13.517 -2.994 1.00 86.12 87 VAL A CA 1
ATOM 654 C C . VAL A 1 87 ? 9.857 -12.924 -1.603 1.00 86.12 87 VAL A C 1
ATOM 656 O O . VAL A 1 87 ? 9.860 -13.631 -0.587 1.00 86.12 87 VAL A O 1
ATOM 659 N N . SER A 1 88 ? 9.681 -11.600 -1.559 1.00 86.88 88 SER A N 1
ATOM 660 C CA . SER A 1 88 ? 9.367 -10.847 -0.340 1.00 86.88 88 SER A CA 1
ATOM 661 C C . SER A 1 88 ? 8.008 -11.251 0.237 1.00 86.88 88 SER A C 1
ATOM 663 O O . SER A 1 88 ? 7.052 -11.452 -0.505 1.00 86.88 88 SER A O 1
ATOM 665 N N . GLN A 1 89 ? 7.920 -11.305 1.567 1.00 84.94 89 GLN A N 1
ATOM 666 C CA . GLN A 1 89 ? 6.684 -11.610 2.302 1.00 84.94 89 GLN A CA 1
ATOM 667 C C . GLN A 1 89 ? 5.897 -10.355 2.723 1.00 84.94 89 GLN A C 1
ATOM 669 O O . GLN A 1 89 ? 4.834 -10.481 3.316 1.00 84.94 89 GLN A O 1
ATOM 674 N N . GLY A 1 90 ? 6.409 -9.154 2.422 1.00 85.00 90 GLY A N 1
ATOM 675 C CA . GLY A 1 90 ? 5.780 -7.860 2.739 1.00 85.00 90 GLY A CA 1
ATOM 676 C C . GLY A 1 90 ? 5.303 -7.101 1.499 1.00 85.00 90 GLY A C 1
ATOM 677 O O . GLY A 1 90 ? 5.472 -5.886 1.404 1.00 85.00 90 GLY A O 1
ATOM 678 N N . ALA A 1 91 ? 4.814 -7.824 0.487 1.00 87.62 91 ALA A N 1
ATOM 679 C CA . ALA A 1 91 ? 4.395 -7.232 -0.786 1.00 87.62 91 ALA A CA 1
ATOM 680 C C . ALA A 1 91 ? 3.118 -6.378 -0.661 1.00 87.62 91 ALA A C 1
ATOM 682 O O . ALA A 1 91 ? 2.892 -5.474 -1.462 1.00 87.62 91 ALA A O 1
ATOM 683 N N . ASP A 1 92 ? 2.305 -6.630 0.361 1.00 90.12 92 ASP A N 1
ATOM 684 C CA . ASP A 1 92 ? 1.113 -5.857 0.710 1.00 90.12 92 ASP A CA 1
ATOM 685 C C . ASP A 1 92 ? 1.415 -4.371 0.949 1.00 90.12 92 ASP A C 1
ATOM 687 O O . ASP A 1 92 ? 0.719 -3.511 0.406 1.00 90.12 92 ASP A O 1
ATOM 691 N N . VAL A 1 93 ? 2.498 -4.057 1.664 1.00 90.00 93 VAL A N 1
ATOM 692 C CA . VAL A 1 93 ? 2.938 -2.674 1.907 1.00 90.00 93 VAL A CA 1
ATOM 693 C C . VAL A 1 93 ? 3.270 -1.961 0.595 1.00 90.00 93 VAL A C 1
ATOM 695 O O . VAL A 1 93 ? 2.911 -0.798 0.406 1.00 90.00 93 VAL A O 1
ATOM 698 N N . TRP A 1 94 ? 3.924 -2.650 -0.342 1.00 90.50 94 TRP A N 1
ATOM 699 C CA . TRP A 1 94 ? 4.270 -2.072 -1.642 1.00 90.50 94 TRP A CA 1
ATOM 700 C C . TRP A 1 94 ? 3.038 -1.822 -2.511 1.00 90.50 94 TRP A C 1
ATOM 702 O O . TRP A 1 94 ? 2.964 -0.785 -3.168 1.00 90.50 94 TRP A O 1
ATOM 712 N N . VAL A 1 95 ? 2.044 -2.713 -2.473 1.00 91.62 95 VAL A N 1
ATOM 713 C CA . VAL A 1 95 ? 0.762 -2.505 -3.165 1.00 91.62 95 VAL A CA 1
ATOM 714 C C . VAL A 1 95 ? 0.028 -1.291 -2.597 1.00 91.62 95 VAL A C 1
ATOM 716 O O . VAL A 1 95 ? -0.444 -0.450 -3.362 1.00 91.62 95 VAL A O 1
ATOM 719 N N . ILE A 1 96 ? -0.028 -1.154 -1.270 1.00 93.69 96 ILE A N 1
ATOM 720 C CA . ILE A 1 96 ? -0.649 0.003 -0.609 1.00 93.69 96 ILE A CA 1
ATOM 721 C C . ILE A 1 96 ? 0.051 1.299 -1.034 1.00 93.69 96 ILE A C 1
ATOM 723 O O . ILE A 1 96 ? -0.612 2.242 -1.467 1.00 93.69 96 ILE A O 1
ATOM 727 N N . GLN A 1 97 ? 1.386 1.336 -0.984 1.00 92.25 97 GLN A N 1
ATOM 728 C CA . GLN A 1 97 ? 2.162 2.507 -1.401 1.00 92.25 97 GLN A CA 1
ATOM 729 C C . GLN A 1 97 ? 1.954 2.852 -2.876 1.00 92.25 97 GLN A C 1
ATOM 731 O O . GLN A 1 97 ? 1.838 4.030 -3.214 1.00 92.25 97 GLN A O 1
ATOM 736 N N . ALA A 1 98 ? 1.877 1.846 -3.750 1.00 93.25 98 ALA A N 1
ATOM 737 C CA . ALA A 1 98 ? 1.613 2.065 -5.163 1.00 93.25 98 ALA A CA 1
ATOM 738 C C . ALA A 1 98 ? 0.236 2.708 -5.365 1.00 93.25 98 ALA A C 1
ATOM 740 O O . ALA A 1 98 ? 0.149 3.763 -5.986 1.00 93.25 98 ALA A O 1
ATOM 741 N N . LEU A 1 99 ? -0.819 2.146 -4.766 1.00 93.50 99 LEU A N 1
ATOM 742 C CA . LEU A 1 99 ? -2.180 2.690 -4.854 1.00 93.50 99 LEU A CA 1
ATOM 743 C C . LEU A 1 99 ? -2.286 4.116 -4.293 1.00 93.50 99 LEU A C 1
ATOM 745 O O . LEU A 1 99 ? -3.030 4.930 -4.834 1.00 93.50 99 LEU A O 1
ATOM 749 N N . MET A 1 100 ? -1.524 4.444 -3.246 1.00 93.19 100 MET A N 1
ATOM 750 C CA . MET A 1 100 ? -1.462 5.805 -2.701 1.00 93.19 100 MET A CA 1
ATOM 751 C C . MET A 1 100 ? -0.694 6.786 -3.601 1.00 93.19 100 MET A C 1
ATOM 753 O O . MET A 1 100 ? -0.990 7.978 -3.588 1.00 93.19 100 MET A O 1
ATOM 757 N N . ALA A 1 101 ? 0.305 6.317 -4.352 1.00 92.19 101 ALA A N 1
ATOM 758 C CA . ALA A 1 101 ? 1.155 7.162 -5.192 1.00 92.19 101 ALA A CA 1
ATOM 759 C C . ALA A 1 101 ? 0.556 7.453 -6.579 1.00 92.19 101 ALA A C 1
ATOM 761 O O . ALA A 1 101 ? 0.899 8.475 -7.181 1.00 92.19 101 ALA A O 1
ATOM 762 N N . VAL A 1 102 ? -0.321 6.575 -7.079 1.00 93.00 102 VAL A N 1
ATOM 763 C CA . VAL A 1 102 ? -0.950 6.694 -8.405 1.00 93.00 102 VAL A CA 1
ATOM 764 C C . VAL A 1 102 ? -1.655 8.039 -8.569 1.00 93.00 102 VAL A C 1
ATOM 766 O O . VAL A 1 102 ? -2.429 8.453 -7.701 1.00 93.00 102 VAL A O 1
ATOM 769 N N . GLY A 1 103 ? -1.377 8.733 -9.676 1.00 89.50 103 GLY A N 1
ATOM 770 C CA . GLY A 1 103 ? -1.999 10.021 -9.996 1.00 89.50 103 GLY A CA 1
ATOM 771 C C . GLY A 1 1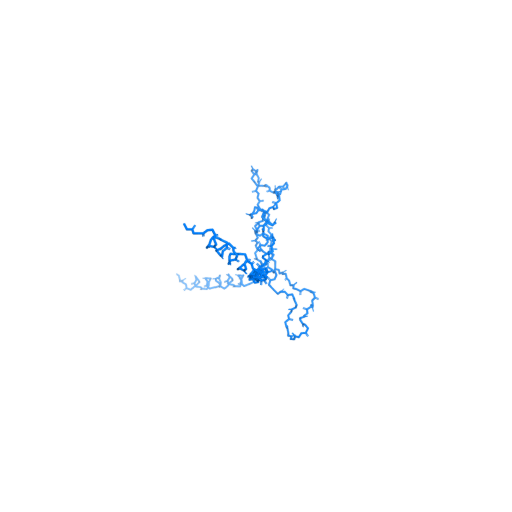03 ? -1.796 11.062 -8.891 1.00 89.50 103 GLY A C 1
ATOM 772 O O . GLY A 1 103 ? -2.690 11.860 -8.614 1.00 89.50 103 GLY A O 1
ATOM 773 N N . LYS A 1 104 ? -0.663 10.995 -8.173 1.00 90.62 104 LYS A N 1
ATOM 774 C CA . LYS A 1 104 ? -0.355 11.828 -6.992 1.00 90.62 104 LYS A CA 1
ATOM 775 C C . LYS A 1 104 ? -1.376 11.664 -5.851 1.00 90.62 104 LYS A C 1
ATOM 777 O O . LYS A 1 104 ? -1.608 12.590 -5.078 1.00 90.62 104 LYS A O 1
ATOM 782 N N . GLY A 1 105 ? -1.987 10.483 -5.744 1.00 89.44 105 GLY A N 1
ATOM 783 C CA . GLY A 1 105 ? -2.976 10.144 -4.721 1.00 89.44 105 GLY A CA 1
ATOM 784 C C . GLY A 1 105 ? -4.388 10.651 -5.013 1.00 89.44 105 GLY A C 1
ATOM 785 O O . GLY A 1 105 ? -5.207 10.733 -4.094 1.00 89.44 105 GLY A O 1
ATOM 786 N N . SER A 1 106 ? -4.692 11.019 -6.261 1.00 88.62 106 SER A N 1
ATOM 787 C CA . SER A 1 106 ? -6.029 11.475 -6.669 1.00 88.62 106 SER A CA 1
ATOM 788 C C . SER A 1 106 ? -7.011 10.326 -6.921 1.00 88.62 106 SER A C 1
ATOM 790 O O . SER A 1 106 ? -8.211 10.521 -6.761 1.00 88.62 106 SER A O 1
ATOM 792 N N . TRP A 1 107 ? -6.530 9.125 -7.255 1.00 90.25 107 TRP A N 1
ATOM 793 C CA . TRP A 1 107 ? -7.399 8.025 -7.687 1.00 90.25 107 TRP A CA 1
ATOM 794 C C . TRP A 1 107 ? -8.092 7.299 -6.528 1.00 90.25 107 TRP A C 1
ATOM 796 O O . TRP A 1 107 ? -9.291 7.020 -6.604 1.00 90.25 107 TRP A O 1
ATOM 806 N N . PHE A 1 108 ? -7.354 6.979 -5.458 1.00 93.38 108 PHE A N 1
ATOM 807 C CA . PHE A 1 108 ? -7.805 6.014 -4.453 1.00 93.38 108 PHE A CA 1
ATOM 808 C C . PHE A 1 108 ? -7.761 6.535 -3.017 1.00 93.38 108 PHE A C 1
ATOM 810 O O . PHE A 1 108 ? -6.835 7.235 -2.608 1.00 93.38 108 PHE A O 1
ATOM 817 N N . THR A 1 109 ? -8.737 6.092 -2.226 1.00 93.25 109 THR A N 1
ATOM 818 C CA . THR A 1 109 ? -8.670 6.067 -0.762 1.00 93.25 109 THR A CA 1
ATOM 819 C C . THR A 1 109 ? -8.378 4.631 -0.343 1.00 93.25 109 THR A C 1
ATOM 821 O O . THR A 1 109 ? -9.238 3.755 -0.455 1.00 93.25 109 THR A O 1
ATOM 824 N N . VAL A 1 110 ? -7.150 4.367 0.100 1.00 93.19 110 VAL A N 1
ATOM 825 C CA . VAL A 1 110 ? -6.692 3.010 0.422 1.00 93.19 110 VAL A CA 1
ATOM 826 C C . VAL A 1 110 ? -6.952 2.706 1.893 1.00 93.19 110 VAL A C 1
ATOM 828 O O . VAL A 1 110 ? -6.559 3.472 2.770 1.00 93.19 110 VAL A O 1
ATOM 831 N N . VAL A 1 111 ? -7.602 1.576 2.163 1.00 92.50 111 VAL A N 1
ATOM 832 C CA . VAL A 1 111 ? -7.862 1.073 3.515 1.00 92.50 111 VAL A CA 1
ATOM 833 C C . VAL A 1 111 ? -7.128 -0.249 3.705 1.00 92.50 111 VAL A C 1
ATOM 835 O O . VAL A 1 111 ? -7.407 -1.233 3.017 1.00 92.50 111 VAL A O 1
ATOM 838 N N . GLU A 1 112 ? -6.213 -0.289 4.667 1.00 90.88 112 GLU A N 1
ATOM 839 C CA . GLU A 1 112 ? -5.544 -1.521 5.079 1.00 90.88 112 GLU A CA 1
ATOM 840 C C . GLU A 1 112 ? -6.493 -2.391 5.915 1.00 90.88 112 GLU A C 1
ATOM 842 O O . GLU A 1 112 ? -7.175 -1.911 6.825 1.00 90.88 112 GLU A O 1
ATOM 847 N N . ARG A 1 113 ? -6.553 -3.690 5.607 1.00 90.88 113 ARG A N 1
ATOM 848 C CA . ARG A 1 113 ? -7.378 -4.666 6.334 1.00 90.88 113 ARG A CA 1
ATOM 849 C C . ARG A 1 113 ? -6.578 -5.804 6.966 1.00 90.88 113 ARG A C 1
ATOM 851 O O . ARG A 1 113 ? -7.179 -6.594 7.686 1.00 90.88 113 ARG A O 1
ATOM 858 N N . ALA A 1 114 ? -5.258 -5.861 6.772 1.00 85.44 114 ALA A N 1
ATOM 859 C CA . ALA A 1 114 ? -4.400 -6.910 7.331 1.00 85.44 114 ALA A CA 1
ATOM 860 C C . ALA A 1 114 ? -4.501 -7.001 8.866 1.00 85.44 114 ALA A C 1
ATOM 862 O O . ALA A 1 114 ? -4.601 -8.091 9.423 1.00 85.44 114 ALA A O 1
ATOM 863 N N . SER A 1 115 ? -4.568 -5.852 9.545 1.00 82.19 115 SER A N 1
ATOM 864 C CA . SER A 1 115 ? -4.657 -5.766 11.012 1.00 82.19 115 SER A CA 1
ATOM 865 C C . SER A 1 115 ? -6.081 -5.546 11.550 1.00 82.19 115 SER A C 1
ATOM 867 O O . SER A 1 115 ? -6.248 -5.144 12.704 1.00 82.19 115 SER A O 1
ATOM 869 N N . LEU A 1 116 ? -7.127 -5.790 10.748 1.00 89.62 116 LEU A N 1
ATOM 870 C CA . LEU A 1 116 ? -8.511 -5.501 11.150 1.00 89.62 116 LEU A CA 1
ATOM 871 C C . LEU A 1 116 ? -8.928 -6.279 12.405 1.00 89.62 116 LEU A C 1
ATOM 873 O O . LEU A 1 116 ? -9.529 -5.701 13.309 1.00 89.62 116 LEU A O 1
ATOM 877 N N . ASP A 1 117 ? -8.579 -7.561 12.481 1.00 89.00 117 ASP A N 1
ATOM 878 C CA . ASP A 1 117 ? -8.958 -8.423 13.603 1.00 89.00 117 ASP A CA 1
ATOM 879 C C . ASP A 1 117 ? -8.377 -7.925 14.929 1.00 89.00 117 ASP A C 1
ATOM 881 O O . ASP A 1 117 ? -9.053 -7.958 15.957 1.00 89.00 117 ASP A O 1
ATOM 885 N N . ASN A 1 118 ? -7.147 -7.404 14.904 1.00 90.44 118 ASN A N 1
ATOM 886 C CA . ASN A 1 118 ? -6.501 -6.828 16.081 1.00 90.44 118 ASN A CA 1
ATOM 887 C C . ASN A 1 118 ? -7.263 -5.586 16.560 1.00 90.44 118 ASN A C 1
ATOM 889 O O . ASN A 1 118 ? -7.571 -5.468 17.744 1.00 90.44 118 ASN A O 1
ATOM 893 N N . ILE A 1 119 ? -7.646 -4.702 15.632 1.00 90.94 119 ILE A N 1
ATOM 894 C CA . ILE A 1 119 ? -8.409 -3.483 15.939 1.00 90.94 119 ILE A CA 1
ATOM 895 C C . ILE A 1 119 ? -9.802 -3.824 16.479 1.00 90.94 119 ILE A C 1
ATOM 897 O O . ILE A 1 119 ? -10.293 -3.168 17.398 1.00 90.94 119 ILE A O 1
ATOM 901 N N . VAL A 1 120 ? -10.464 -4.837 15.915 1.00 93.44 120 VAL A N 1
ATOM 902 C CA . VAL A 1 120 ? -11.789 -5.269 16.375 1.00 93.44 120 VAL A CA 1
ATOM 903 C C . VAL A 1 120 ? -11.711 -5.820 17.796 1.00 93.44 120 VAL A C 1
ATOM 905 O O . VAL A 1 120 ? -12.528 -5.425 18.626 1.00 93.44 120 VAL A O 1
ATOM 908 N N . LYS A 1 121 ? -10.715 -6.661 18.098 1.00 94.94 121 LYS A N 1
ATOM 909 C CA . LYS A 1 121 ? -10.497 -7.199 19.449 1.00 94.94 121 LYS A CA 1
ATOM 910 C C . LYS A 1 121 ? -10.207 -6.094 20.465 1.00 94.94 121 LYS A C 1
ATOM 912 O O . LYS A 1 121 ? -10.836 -6.071 21.517 1.00 94.94 121 LYS A O 1
ATOM 917 N N . GLU A 1 122 ? -9.342 -5.139 20.126 1.00 95.50 122 GLU A N 1
ATOM 918 C CA . GLU A 1 122 ? -9.076 -3.949 20.952 1.00 95.50 122 GLU A CA 1
ATOM 919 C C . GLU A 1 122 ? -10.360 -3.155 21.236 1.00 95.50 122 GLU A C 1
ATOM 921 O O . GLU A 1 122 ? -10.709 -2.872 22.382 1.00 95.50 122 GLU A O 1
ATOM 926 N N . ARG A 1 123 ? -11.158 -2.870 20.199 1.00 95.44 123 ARG A N 1
ATOM 927 C CA . ARG A 1 123 ? -12.434 -2.155 20.365 1.00 95.44 123 ARG A CA 1
ATOM 928 C C . ARG A 1 123 ? -13.445 -2.934 21.200 1.00 95.44 123 ARG A C 1
ATOM 930 O O . ARG A 1 123 ? -14.214 -2.318 21.936 1.00 95.44 123 ARG A O 1
ATOM 937 N N . GLN A 1 124 ? -13.481 -4.258 21.075 1.00 93.75 124 GLN A N 1
ATOM 938 C CA . GLN A 1 124 ? -14.322 -5.113 21.911 1.00 93.75 124 GLN A CA 1
ATOM 939 C C . GLN A 1 124 ? -13.877 -5.058 23.373 1.00 93.75 124 GLN A C 1
ATOM 941 O O . GLN A 1 124 ? -14.725 -4.880 24.246 1.00 93.75 124 GLN A O 1
ATOM 946 N N . LEU A 1 125 ? -12.569 -5.126 23.629 1.00 93.94 125 LEU A N 1
ATOM 947 C CA . LEU A 1 125 ? -12.006 -5.023 24.970 1.00 93.94 125 LEU A CA 1
ATOM 948 C C . LEU A 1 125 ? -12.389 -3.689 25.619 1.00 93.94 125 LEU A C 1
ATOM 950 O O . LEU A 1 125 ? -13.022 -3.694 26.671 1.00 93.94 125 LEU A O 1
ATOM 954 N N . ILE A 1 126 ? -12.145 -2.564 24.937 1.00 93.12 126 ILE A N 1
ATOM 955 C CA . ILE A 1 126 ? -12.516 -1.221 25.416 1.00 93.12 126 ILE A CA 1
ATOM 956 C C . ILE A 1 126 ? -14.011 -1.138 25.745 1.00 93.12 126 ILE A C 1
ATOM 958 O O . ILE A 1 126 ? -14.387 -0.602 26.787 1.00 93.12 126 ILE A O 1
ATOM 962 N N . ARG A 1 127 ? -14.880 -1.668 24.874 1.00 94.38 127 ARG A N 1
ATOM 963 C CA . ARG A 1 127 ? -16.332 -1.690 25.122 1.00 94.38 127 ARG A CA 1
ATOM 964 C C . ARG A 1 127 ? -16.682 -2.511 26.358 1.00 94.38 127 ARG A C 1
ATOM 966 O O . ARG A 1 127 ? -17.508 -2.067 27.146 1.00 94.38 127 ARG A O 1
ATOM 973 N N . SER A 1 128 ? -16.053 -3.673 26.533 1.00 92.00 128 SER A N 1
ATOM 974 C CA . SER A 1 128 ? -16.303 -4.541 27.685 1.00 92.00 128 SER A CA 1
ATOM 975 C C . SER A 1 128 ? -15.829 -3.918 28.999 1.00 92.00 128 SER A C 1
ATOM 977 O O . SER A 1 128 ? -16.540 -4.006 29.993 1.00 92.00 128 SER A O 1
ATOM 979 N N . THR A 1 129 ? -14.686 -3.224 28.995 1.00 90.44 129 THR A N 1
ATOM 980 C CA . THR A 1 129 ? -14.158 -2.528 30.174 1.00 90.44 129 THR A CA 1
ATOM 981 C C . THR A 1 129 ? -15.029 -1.334 30.553 1.00 90.44 129 THR A C 1
ATOM 983 O O . THR A 1 129 ? -15.337 -1.173 31.727 1.00 90.44 129 THR A O 1
ATOM 986 N N . ARG A 1 130 ? -15.480 -0.534 29.574 1.00 90.62 130 ARG A N 1
ATOM 987 C CA . ARG A 1 130 ? -16.400 0.590 29.832 1.00 90.62 130 ARG A CA 1
ATOM 988 C C . ARG A 1 130 ? -17.735 0.112 30.383 1.00 90.62 130 ARG A C 1
ATOM 990 O O . ARG A 1 130 ? -18.164 0.604 31.408 1.00 90.62 130 ARG A O 1
ATOM 997 N N . ALA A 1 131 ? -18.341 -0.901 29.763 1.00 87.88 131 ALA A N 1
ATOM 998 C CA . ALA A 1 131 ? -19.611 -1.446 30.235 1.00 87.88 131 ALA A CA 1
ATOM 999 C C . ALA A 1 131 ? -19.516 -2.034 31.651 1.00 87.88 131 ALA A C 1
ATOM 1001 O O . ALA A 1 131 ? -20.465 -1.925 32.415 1.00 87.88 131 ALA A O 1
ATOM 1002 N N . GLN A 1 132 ? -18.386 -2.659 32.001 1.00 83.25 132 GLN A N 1
ATOM 10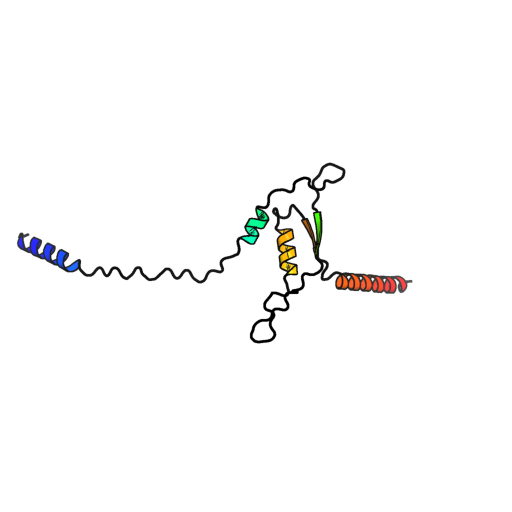03 C CA . GLN A 1 132 ? -18.163 -3.151 33.359 1.00 83.25 132 GLN A CA 1
ATOM 1004 C C . GLN A 1 132 ? 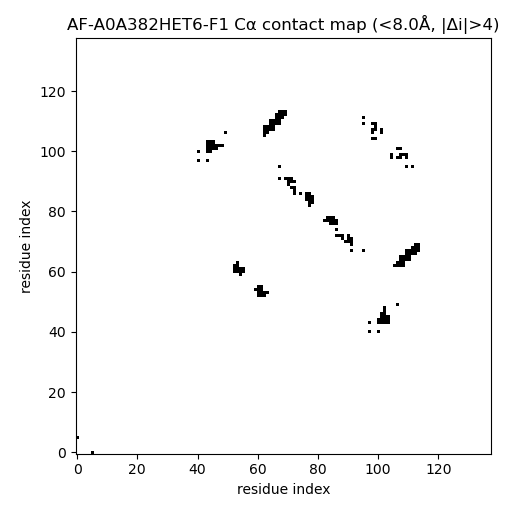-17.988 -2.006 34.353 1.00 83.25 132 GLN A C 1
ATOM 1006 O O . GLN A 1 132 ? -18.583 -2.085 35.413 1.00 83.25 132 GLN A O 1
ATOM 1011 N N . TYR A 1 133 ? -17.219 -0.966 34.013 1.00 80.69 133 TYR A N 1
ATOM 1012 C CA . TYR A 1 133 ? -16.937 0.166 34.903 1.00 80.69 133 TYR A CA 1
ATOM 1013 C C . TYR A 1 133 ? -18.153 1.090 35.095 1.00 80.69 133 TYR A C 1
ATOM 1015 O O . TYR A 1 133 ? -18.477 1.447 36.222 1.00 80.69 133 TYR A O 1
ATOM 1023 N N . ASP A 1 134 ? -18.882 1.396 34.018 1.00 75.38 134 ASP A N 1
ATOM 1024 C CA . ASP A 1 134 ? -20.122 2.186 34.063 1.00 75.38 134 ASP A CA 1
ATOM 1025 C C . ASP A 1 134 ? -21.250 1.444 34.813 1.00 75.38 134 ASP A C 1
ATOM 1027 O O . ASP A 1 134 ? -22.199 2.067 35.273 1.00 75.38 134 ASP A O 1
ATOM 1031 N N . ALA A 1 135 ? -21.163 0.113 34.943 1.00 61.19 135 ALA A N 1
ATOM 1032 C CA . ALA A 1 135 ? -22.098 -0.695 35.731 1.00 61.19 135 ALA A CA 1
ATOM 1033 C C . ALA A 1 135 ? -21.705 -0.826 37.216 1.00 61.19 135 ALA A C 1
ATOM 1035 O O . ALA A 1 135 ? -22.503 -1.340 38.002 1.00 61.19 135 ALA A O 1
ATOM 1036 N N . THR A 1 136 ? -20.492 -0.412 37.605 1.00 59.22 136 THR A N 1
ATOM 1037 C CA . THR A 1 136 ? -20.016 -0.433 39.000 1.00 59.22 136 THR A CA 1
ATOM 1038 C C . THR A 1 136 ? -20.056 0.926 39.693 1.00 59.22 136 THR A C 1
ATOM 1040 O O . THR A 1 136 ? -19.866 0.962 40.910 1.00 59.22 136 THR A O 1
ATOM 1043 N N . GLU A 1 137 ? -20.319 2.023 38.980 1.00 53.88 137 GLU A N 1
ATOM 1044 C CA . GLU A 1 137 ? -20.678 3.296 39.614 1.00 53.88 137 GLU A CA 1
ATOM 1045 C C . GLU A 1 137 ? -22.194 3.312 39.930 1.00 53.88 137 GLU A C 1
ATOM 1047 O O . GLU A 1 137 ? -22.992 3.046 39.029 1.00 53.88 137 GLU A O 1
ATOM 1052 N N . PRO A 1 138 ? -22.606 3.531 41.200 1.00 57.97 138 PRO A N 1
ATOM 1053 C CA . PRO A 1 138 ? -24.013 3.569 41.615 1.00 57.97 138 PRO A CA 1
ATOM 1054 C C . PRO A 1 138 ? -24.772 4.816 41.142 1.00 57.97 138 PRO A C 1
ATOM 1056 O O . PRO A 1 138 ? -24.147 5.894 41.016 1.00 57.97 138 PRO A O 1
#

Secondary structure (DSSP, 8-state):
--HHHHHHHHHHHHHGGG---S-SS-S-----------THHHHHHTPPPPTT--B-TTS-B-PEEEEE------S--B-SSSS-BSS-S-HHHHHHHHHHHGGGGTSEEEEE-TTHHHHHHHHHHHHHHHHHHHTT--

Solvent-accessible surface area (backbone atoms only — not comparable to full-atom values): 8718 Å² total; per-residue (Å²): 131,64,72,66,60,55,51,54,56,51,52,56,57,62,67,67,65,80,73,77,69,95,72,83,83,71,74,65,80,73,71,66,92,67,84,80,74,74,64,61,66,59,55,33,40,67,42,74,82,76,77,85,58,55,52,51,103,84,72,49,80,47,54,47,76,43,78,49,56,82,48,78,75,81,82,83,51,55,39,98,71,75,88,49,60,62,63,70,82,65,47,44,61,55,52,52,52,48,51,46,37,26,42,71,37,61,56,37,44,80,41,84,42,69,63,45,68,61,53,50,51,51,54,50,49,55,51,52,52,49,56,54,52,65,68,68,58,132